Protein AF-A0AAX3L692-F1 (afdb_monomer_lite)

Organism: NCBI:txid299767

InterPro domains:
  IPR010444 Bacteriophage lambda Kil [PF06301] (3-34)

Sequence (46 aa):
MINHHLLRAAQSKAAIALFIGDGAMWMAAYDEMKVAIGYPWHRKAA

pLDDT: mean 90.05, std 13.59, range [45.41, 98.19]

Foldseek 3Di:
DAQPVLLVVLVVQLVVCVVVVPPVSNVVSVVSNCVRRVPVPPPPPD

Structure (mmCIF, N/CA/C/O backbone):
data_AF-A0AAX3L692-F1
#
_entry.id   AF-A0AAX3L692-F1
#
loop_
_atom_site.group_PDB
_atom_site.id
_atom_site.type_symbol
_atom_site.label_atom_id
_atom_site.label_alt_id
_atom_site.label_comp_id
_atom_site.label_asym_id
_atom_site.label_entity_id
_atom_site.label_seq_id
_atom_site.pdbx_PDB_ins_code
_atom_site.Cartn_x
_atom_site.Cartn_y
_atom_site.Cartn_z
_atom_site.occupancy
_atom_site.B_iso_or_equiv
_atom_site.auth_seq_id
_atom_site.auth_comp_id
_atom_site.auth_asym_id
_atom_site.auth_atom_id
_atom_site.pdbx_PDB_model_num
ATOM 1 N N . MET A 1 1 ? -7.527 -0.145 17.329 1.00 77.31 1 MET A N 1
ATOM 2 C CA . MET A 1 1 ? -6.230 -0.761 17.687 1.00 77.31 1 MET A CA 1
ATOM 3 C C . MET A 1 1 ? -5.476 -0.994 16.389 1.00 77.31 1 MET A C 1
ATOM 5 O O . MET A 1 1 ? -6.104 -1.465 15.451 1.00 77.31 1 MET A O 1
ATOM 9 N N . ILE A 1 2 ? -4.205 -0.593 16.297 1.00 86.38 2 ILE A N 1
ATOM 10 C CA . ILE A 1 2 ? -3.430 -0.691 15.048 1.00 86.38 2 ILE A CA 1
ATOM 11 C C . ILE A 1 2 ? -2.993 -2.143 14.840 1.00 86.38 2 ILE A C 1
ATOM 13 O O . ILE A 1 2 ? -2.398 -2.748 15.733 1.00 86.38 2 ILE A O 1
ATOM 17 N N . ASN A 1 3 ? -3.255 -2.700 13.658 1.00 92.94 3 ASN A N 1
ATOM 18 C CA . ASN A 1 3 ? -2.724 -4.001 13.268 1.00 92.94 3 ASN A CA 1
ATOM 19 C C . ASN A 1 3 ? -1.303 -3.828 12.710 1.00 92.94 3 ASN A C 1
ATOM 21 O O . ASN A 1 3 ? -1.106 -3.582 11.521 1.00 92.94 3 ASN A O 1
ATOM 25 N N . HIS A 1 4 ? -0.300 -3.953 13.582 1.00 94.06 4 HIS A N 1
ATOM 26 C CA . HIS A 1 4 ? 1.107 -3.741 13.227 1.00 94.06 4 HIS A CA 1
ATOM 27 C C . HIS A 1 4 ? 1.649 -4.731 12.185 1.00 94.06 4 HIS A C 1
ATOM 29 O O . HIS A 1 4 ? 2.520 -4.362 11.397 1.00 94.06 4 HIS A O 1
ATOM 35 N N . HIS A 1 5 ? 1.144 -5.969 12.155 1.00 95.62 5 HIS A N 1
ATOM 36 C CA . HIS A 1 5 ? 1.556 -6.960 11.159 1.00 95.62 5 HIS A CA 1
ATOM 37 C C . HIS A 1 5 ? 1.047 -6.586 9.768 1.00 95.62 5 HIS A C 1
ATOM 39 O O . HIS A 1 5 ? 1.831 -6.544 8.820 1.00 95.62 5 HIS A O 1
ATOM 45 N N . LEU A 1 6 ? -0.239 -6.236 9.670 1.00 94.50 6 LEU A N 1
ATOM 46 C CA . LEU A 1 6 ? -0.836 -5.766 8.423 1.00 94.50 6 LEU A CA 1
ATOM 47 C C . LEU A 1 6 ? -0.176 -4.466 7.949 1.00 94.50 6 LEU A C 1
ATOM 49 O O . LEU A 1 6 ? 0.125 -4.325 6.768 1.00 94.50 6 LEU A O 1
ATOM 53 N N . LEU A 1 7 ? 0.123 -3.551 8.876 1.00 96.56 7 LEU A N 1
ATOM 54 C CA . LEU A 1 7 ? 0.777 -2.286 8.553 1.00 96.56 7 LEU A CA 1
ATOM 55 C C . LEU A 1 7 ? 2.165 -2.501 7.936 1.00 96.56 7 LEU A C 1
ATOM 57 O O . LEU A 1 7 ? 2.475 -1.891 6.916 1.00 96.56 7 LEU A O 1
ATOM 61 N N . ARG A 1 8 ? 2.983 -3.391 8.513 1.00 97.75 8 ARG A N 1
ATOM 62 C CA . ARG A 1 8 ? 4.303 -3.730 7.958 1.00 97.75 8 ARG A CA 1
ATOM 63 C C . ARG A 1 8 ? 4.192 -4.368 6.574 1.00 97.75 8 ARG A C 1
ATOM 65 O O . ARG A 1 8 ? 4.945 -3.991 5.683 1.00 97.75 8 ARG A O 1
ATOM 72 N N . ALA A 1 9 ? 3.243 -5.284 6.377 1.00 97.44 9 ALA A N 1
ATOM 73 C CA . ALA A 1 9 ? 3.023 -5.921 5.079 1.00 97.44 9 ALA A CA 1
ATOM 74 C C . ALA A 1 9 ? 2.625 -4.898 3.999 1.00 97.44 9 ALA A C 1
ATOM 76 O O . ALA A 1 9 ? 3.220 -4.875 2.921 1.00 97.44 9 ALA A O 1
ATOM 77 N N . ALA A 1 10 ? 1.692 -3.998 4.317 1.00 97.50 10 ALA A N 1
ATOM 78 C CA . ALA A 1 10 ? 1.260 -2.938 3.412 1.00 97.50 10 ALA A CA 1
ATOM 79 C C . ALA A 1 10 ? 2.404 -1.955 3.086 1.00 97.50 10 ALA A C 1
ATOM 81 O O . ALA A 1 10 ? 2.568 -1.544 1.939 1.00 97.50 10 ALA A O 1
ATOM 82 N N . GLN A 1 11 ? 3.251 -1.619 4.067 1.00 97.81 11 GLN A N 1
ATOM 83 C CA . GLN A 1 11 ? 4.454 -0.798 3.857 1.00 97.81 11 GLN A CA 1
ATOM 84 C C . GLN A 1 11 ? 5.458 -1.465 2.915 1.00 97.81 11 GLN A C 1
ATOM 86 O O . GLN A 1 11 ? 5.953 -0.817 1.993 1.00 97.81 11 GLN A O 1
ATOM 91 N N . SER A 1 12 ? 5.718 -2.763 3.089 1.00 98.00 12 SER A N 1
ATOM 92 C CA . SER A 1 12 ? 6.557 -3.524 2.159 1.00 98.00 12 SER A CA 1
ATOM 93 C C . SER A 1 12 ? 5.957 -3.557 0.751 1.00 98.00 12 SER A C 1
ATOM 95 O O . SER A 1 12 ? 6.679 -3.348 -0.222 1.00 98.00 12 SER A O 1
ATOM 97 N N . LYS A 1 13 ? 4.637 -3.741 0.629 1.00 97.38 13 LYS A N 1
ATOM 98 C CA . LYS A 1 13 ? 3.926 -3.708 -0.657 1.00 97.38 13 LYS A CA 1
ATOM 99 C C . LYS A 1 13 ? 4.061 -2.352 -1.355 1.00 97.38 13 LYS A C 1
ATOM 101 O O . LYS A 1 13 ? 4.339 -2.313 -2.549 1.00 97.38 13 LYS A O 1
ATOM 106 N N . ALA A 1 14 ? 3.947 -1.246 -0.620 1.00 97.88 14 ALA A N 1
ATOM 107 C CA . ALA A 1 14 ? 4.160 0.092 -1.172 1.00 97.88 14 ALA A CA 1
ATOM 108 C C . ALA A 1 14 ? 5.610 0.325 -1.619 1.00 97.88 14 ALA A C 1
ATOM 110 O O . ALA A 1 14 ? 5.829 0.942 -2.659 1.00 97.88 14 ALA A O 1
ATOM 111 N N . ALA A 1 15 ? 6.599 -0.189 -0.880 1.00 98.19 15 ALA A N 1
ATOM 112 C CA . ALA A 1 15 ? 8.002 -0.106 -1.287 1.00 98.19 15 ALA A CA 1
AT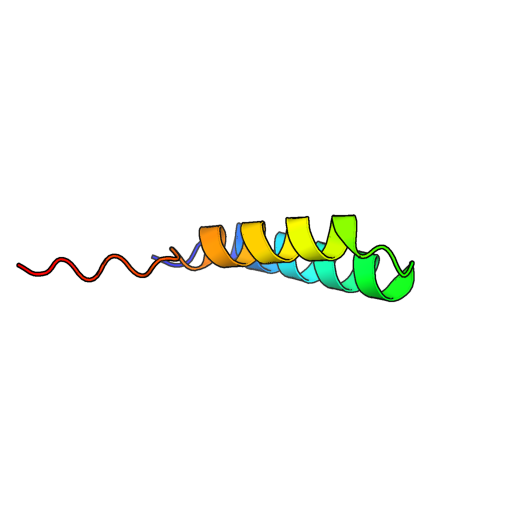OM 113 C C . ALA A 1 15 ? 8.260 -0.853 -2.609 1.00 98.19 15 ALA A C 1
ATOM 115 O O . ALA A 1 15 ? 8.949 -0.329 -3.483 1.00 98.19 15 ALA A O 1
ATOM 116 N N . ILE A 1 16 ? 7.655 -2.033 -2.787 1.00 97.88 16 ILE A N 1
ATOM 117 C CA . ILE A 1 16 ? 7.720 -2.788 -4.048 1.00 97.88 16 ILE A CA 1
ATOM 118 C C . ILE A 1 16 ? 7.041 -2.006 -5.174 1.00 97.88 16 ILE A C 1
ATOM 120 O O . ILE A 1 16 ? 7.635 -1.853 -6.236 1.00 97.88 16 ILE A O 1
ATOM 124 N N . ALA A 1 17 ? 5.844 -1.467 -4.931 1.00 97.94 17 ALA A N 1
ATOM 125 C CA . ALA A 1 17 ? 5.107 -0.672 -5.911 1.00 97.94 17 ALA A CA 1
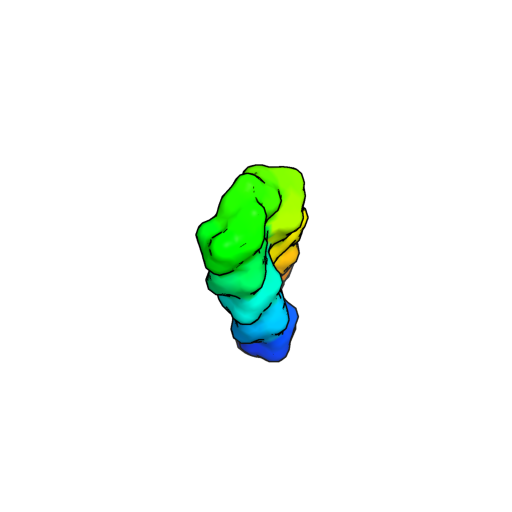ATOM 126 C C . ALA A 1 17 ? 5.921 0.529 -6.419 1.00 97.94 17 ALA A C 1
ATOM 128 O O . ALA A 1 17 ? 5.960 0.787 -7.620 1.00 97.94 17 ALA A O 1
ATOM 129 N N . LEU A 1 18 ? 6.624 1.225 -5.517 1.00 97.44 18 LEU A N 1
ATOM 130 C CA . LEU A 1 18 ? 7.531 2.320 -5.873 1.00 97.44 18 LEU A CA 1
ATOM 131 C C . LEU A 1 18 ? 8.730 1.837 -6.693 1.00 97.44 18 LEU A C 1
ATOM 133 O O . LEU A 1 18 ? 9.110 2.499 -7.653 1.00 97.44 18 LEU A O 1
ATOM 137 N N . PHE A 1 19 ? 9.309 0.689 -6.335 1.00 97.88 19 PHE A N 1
ATOM 138 C CA . PHE A 1 19 ? 10.448 0.118 -7.053 1.00 97.88 19 PHE A CA 1
ATOM 139 C C . PHE A 1 19 ? 10.097 -0.270 -8.497 1.00 97.88 19 PHE A C 1
ATOM 141 O O . PHE A 1 19 ? 10.898 -0.041 -9.400 1.00 97.88 19 PHE A O 1
ATOM 148 N N . ILE A 1 20 ? 8.903 -0.825 -8.723 1.00 97.38 20 ILE A N 1
ATOM 149 C CA . ILE A 1 20 ? 8.451 -1.260 -10.056 1.00 97.38 20 ILE A CA 1
ATOM 150 C C . ILE A 1 20 ? 7.679 -0.179 -10.830 1.00 97.38 20 ILE A C 1
ATOM 152 O O . ILE A 1 20 ? 7.385 -0.372 -12.006 1.00 97.38 20 ILE A O 1
ATOM 156 N N . GLY A 1 21 ? 7.338 0.944 -10.191 1.00 96.94 21 GLY A N 1
ATOM 157 C CA . GLY A 1 21 ? 6.548 2.018 -10.800 1.00 96.94 21 GLY A CA 1
ATOM 158 C C . GLY A 1 21 ? 5.065 1.681 -11.009 1.00 96.94 21 GLY A C 1
ATOM 159 O O . GLY A 1 21 ? 4.429 2.254 -11.891 1.00 96.94 21 GLY A O 1
ATOM 160 N N . ASP A 1 22 ? 4.499 0.764 -10.219 1.00 97.62 22 ASP A N 1
ATOM 161 C CA . ASP A 1 22 ? 3.098 0.339 -10.334 1.00 97.62 22 ASP A CA 1
ATOM 162 C C . ASP A 1 22 ? 2.186 1.171 -9.419 1.00 97.62 22 ASP A C 1
ATOM 164 O O . ASP A 1 22 ? 2.058 0.932 -8.212 1.00 97.62 22 ASP A O 1
ATOM 168 N N . GLY A 1 23 ? 1.511 2.153 -10.018 1.00 96.75 23 GLY A N 1
ATOM 169 C CA . GLY A 1 23 ? 0.567 3.018 -9.313 1.00 96.75 23 GLY A CA 1
ATOM 170 C C . GLY A 1 23 ? -0.670 2.289 -8.774 1.00 96.75 23 GLY A C 1
ATOM 171 O O . GLY A 1 23 ? -1.183 2.668 -7.721 1.00 96.75 23 GLY A O 1
ATOM 172 N N . ALA A 1 24 ? -1.140 1.226 -9.432 1.00 97.75 24 ALA A N 1
ATOM 173 C CA . ALA A 1 24 ? -2.300 0.468 -8.963 1.00 97.75 24 ALA A CA 1
ATOM 174 C C . ALA A 1 24 ? -1.946 -0.349 -7.712 1.00 97.75 24 ALA A C 1
ATOM 176 O O . ALA A 1 24 ? -2.699 -0.355 -6.733 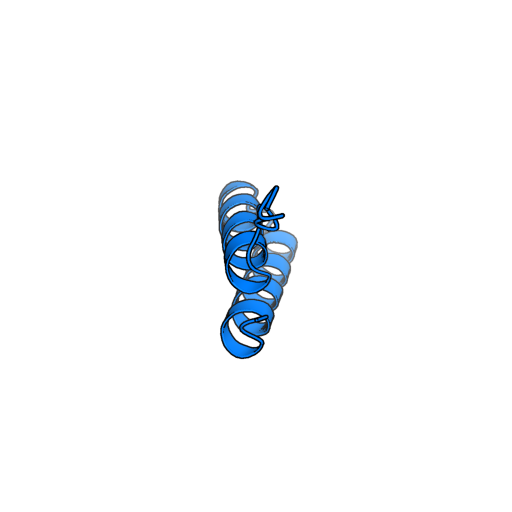1.00 97.75 24 ALA A O 1
ATOM 177 N N . MET A 1 25 ? -0.762 -0.968 -7.701 1.00 96.56 25 MET A N 1
ATOM 178 C CA . MET A 1 25 ? -0.249 -1.655 -6.516 1.00 96.56 25 MET A CA 1
ATOM 179 C C . MET A 1 25 ? -0.024 -0.682 -5.353 1.00 96.56 25 MET A C 1
ATOM 181 O O . MET A 1 25 ? -0.324 -1.027 -4.206 1.00 96.56 25 MET A O 1
ATOM 185 N N . TRP A 1 26 ? 0.449 0.536 -5.634 1.00 97.25 26 TRP A N 1
ATOM 186 C CA . TRP A 1 26 ? 0.617 1.572 -4.615 1.00 97.25 26 TRP A CA 1
ATOM 187 C C . TRP A 1 26 ? -0.720 1.958 -3.972 1.00 97.25 26 TRP A C 1
ATOM 189 O O . TRP A 1 26 ? -0.816 1.999 -2.745 1.00 97.25 26 TRP A O 1
ATOM 199 N N . MET A 1 27 ? -1.770 2.161 -4.776 1.00 97.69 27 MET A N 1
ATOM 200 C CA . MET A 1 27 ? -3.113 2.475 -4.267 1.00 97.69 27 MET A CA 1
ATOM 201 C C . MET A 1 27 ? -3.675 1.341 -3.403 1.00 97.69 27 MET A C 1
ATOM 203 O O . MET A 1 27 ? -4.204 1.598 -2.323 1.00 97.69 27 MET A O 1
ATOM 207 N N . ALA A 1 28 ? -3.485 0.086 -3.817 1.00 97.12 28 ALA A N 1
ATOM 208 C CA . ALA A 1 2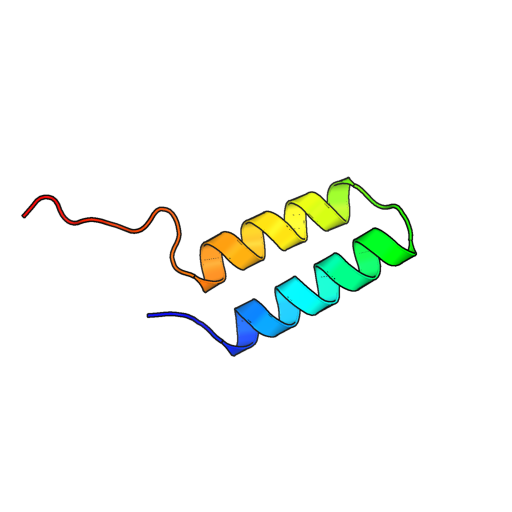8 ? -3.892 -1.067 -3.017 1.00 97.12 28 ALA A CA 1
ATOM 209 C C . ALA A 1 28 ? -3.144 -1.130 -1.672 1.00 97.12 28 ALA A C 1
ATOM 211 O O . ALA A 1 28 ? -3.755 -1.346 -0.627 1.00 97.12 28 ALA A O 1
ATOM 212 N N . ALA A 1 29 ? -1.827 -0.897 -1.677 1.00 97.62 29 ALA A N 1
ATOM 213 C CA . ALA A 1 29 ? -1.032 -0.836 -0.452 1.00 97.62 29 ALA A CA 1
ATOM 214 C C . ALA A 1 29 ? -1.483 0.311 0.468 1.00 97.62 29 ALA A C 1
ATOM 216 O O . ALA A 1 29 ? -1.547 0.146 1.685 1.00 97.62 29 ALA A O 1
ATOM 217 N N . TYR A 1 30 ? -1.835 1.463 -0.100 1.00 96.56 30 TYR A N 1
ATOM 218 C CA . TYR A 1 30 ? -2.336 2.612 0.649 1.00 96.56 30 TYR A CA 1
ATOM 219 C C . TYR A 1 30 ? -3.670 2.319 1.353 1.00 96.56 30 TYR A C 1
ATOM 221 O O . TYR A 1 30 ? -3.838 2.663 2.527 1.00 96.56 30 TYR A O 1
ATOM 229 N N . ASP A 1 31 ? -4.600 1.635 0.686 1.00 95.88 31 ASP A N 1
ATOM 230 C CA . ASP A 1 31 ? -5.864 1.232 1.308 1.00 95.88 31 ASP A CA 1
ATOM 231 C C . ASP A 1 31 ? -5.662 0.159 2.390 1.00 95.88 31 ASP A C 1
ATOM 233 O O . ASP A 1 31 ? -6.284 0.224 3.453 1.00 95.88 31 ASP A O 1
ATOM 237 N N . GLU A 1 32 ? -4.714 -0.761 2.207 1.00 95.75 32 GLU A N 1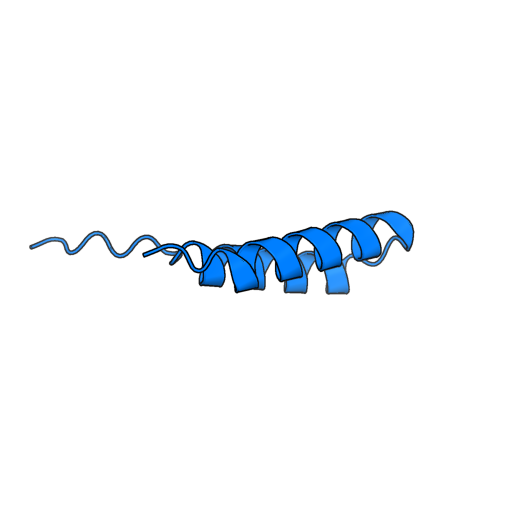
ATOM 238 C CA . GLU A 1 32 ? -4.326 -1.714 3.253 1.00 95.75 32 GLU A CA 1
ATOM 239 C C . GLU A 1 32 ? -3.724 -1.014 4.483 1.00 95.75 32 GLU A C 1
ATOM 241 O O . GLU A 1 32 ? -4.050 -1.375 5.618 1.00 95.75 32 GLU A O 1
ATOM 246 N N . MET A 1 33 ? -2.903 0.028 4.295 1.00 96.25 33 MET A N 1
ATOM 247 C CA . MET A 1 33 ? -2.379 0.835 5.407 1.00 96.25 33 MET A CA 1
ATOM 248 C C . MET A 1 33 ? -3.503 1.529 6.179 1.00 96.25 33 MET A C 1
ATOM 250 O O . MET A 1 33 ? -3.484 1.525 7.411 1.00 96.25 33 MET A O 1
ATOM 254 N N . LYS A 1 34 ? -4.496 2.092 5.477 1.00 94.06 34 LYS A N 1
ATOM 255 C CA . LYS A 1 34 ? -5.687 2.700 6.093 1.00 94.06 34 LYS A CA 1
ATOM 256 C C . LYS A 1 34 ? -6.443 1.694 6.955 1.00 94.06 34 LYS A C 1
ATOM 258 O O . LYS A 1 34 ? -6.768 1.999 8.100 1.00 94.06 34 LYS A O 1
ATOM 263 N N . VAL A 1 35 ? -6.679 0.490 6.441 1.00 92.75 35 VAL A N 1
ATOM 264 C CA . VAL A 1 35 ? -7.335 -0.580 7.205 1.00 92.75 35 VAL A CA 1
ATOM 265 C C . VAL A 1 35 ? -6.491 -0.963 8.424 1.00 92.75 35 VAL A C 1
ATOM 267 O O . VAL A 1 35 ? -7.023 -1.074 9.528 1.00 92.75 35 VAL A O 1
ATOM 270 N N . ALA A 1 36 ? -5.170 -1.082 8.267 1.00 94.25 36 ALA A N 1
ATOM 271 C CA . ALA A 1 36 ? -4.264 -1.452 9.352 1.00 94.25 36 ALA A CA 1
ATOM 272 C C . ALA A 1 36 ? -4.250 -0.445 10.510 1.00 94.25 36 ALA A C 1
ATOM 274 O O . ALA A 1 36 ? -4.134 -0.849 11.670 1.00 94.25 36 ALA A O 1
ATOM 275 N N . ILE A 1 37 ? -4.390 0.852 10.220 1.00 93.25 37 ILE A N 1
ATOM 276 C CA . ILE A 1 37 ? -4.480 1.900 11.248 1.00 93.25 37 ILE A CA 1
ATOM 277 C C . ILE A 1 37 ? -5.910 2.112 11.771 1.00 93.25 37 ILE A C 1
ATOM 279 O O . ILE A 1 37 ? -6.092 2.834 12.748 1.00 93.25 37 ILE A O 1
ATOM 283 N N . GLY A 1 38 ? -6.915 1.463 11.174 1.00 87.75 38 GLY A N 1
ATOM 284 C CA . GLY A 1 38 ? -8.324 1.623 11.541 1.00 87.75 38 GLY A CA 1
ATOM 285 C C . GLY A 1 38 ? -8.949 2.917 11.012 1.00 87.75 38 GLY A C 1
ATOM 286 O O . GLY A 1 38 ? -9.719 3.559 11.724 1.00 87.75 38 GLY A O 1
ATOM 287 N N . TYR A 1 39 ? -8.585 3.325 9.793 1.00 85.88 39 TYR A N 1
ATOM 288 C CA . TYR A 1 39 ? -9.179 4.453 9.080 1.00 85.88 39 TYR A CA 1
ATOM 289 C C . TYR A 1 39 ? -10.512 4.055 8.400 1.00 85.88 39 TYR A C 1
ATOM 291 O O . TYR A 1 39 ? -10.601 2.952 7.862 1.00 85.88 39 TYR A O 1
ATOM 299 N N . PRO A 1 40 ? -11.517 4.950 8.328 1.00 79.44 40 PRO A N 1
ATOM 300 C CA . PRO A 1 40 ? -11.564 6.250 8.988 1.00 79.44 40 PRO A CA 1
ATOM 301 C C . PRO A 1 40 ? -11.575 6.039 10.493 1.00 79.44 40 PRO A C 1
ATOM 303 O O . PRO A 1 40 ? -12.282 5.166 10.983 1.00 79.44 40 PRO A O 1
ATOM 306 N N . TRP A 1 41 ? -10.773 6.828 11.212 1.00 71.31 41 TRP A N 1
ATOM 307 C CA . TRP A 1 41 ? -10.728 6.776 12.666 1.00 71.31 41 TRP A CA 1
ATOM 308 C C . TRP A 1 41 ? -12.156 6.965 13.146 1.00 71.31 41 TRP A C 1
ATOM 310 O O . TRP A 1 41 ? -12.679 8.076 13.047 1.00 71.31 41 TRP A O 1
ATOM 320 N N . HIS A 1 42 ? -12.812 5.882 13.568 1.00 64.81 42 HIS A N 1
ATOM 321 C CA . HIS A 1 42 ? -14.166 5.936 14.084 1.00 64.81 42 HIS A CA 1
ATOM 322 C C . HIS A 1 42 ? -14.106 6.767 15.367 1.00 64.81 42 HIS A C 1
ATOM 324 O O . HIS A 1 42 ? -14.004 6.235 16.470 1.00 64.81 42 HIS A O 1
ATOM 330 N N . ARG A 1 43 ? -14.131 8.097 15.241 1.00 57.19 43 ARG A N 1
ATOM 331 C CA . ARG A 1 43 ? -14.600 8.961 16.305 1.00 57.19 43 ARG A CA 1
ATOM 332 C C . ARG A 1 43 ? -16.048 8.540 16.457 1.00 57.19 43 ARG A C 1
ATOM 334 O O . ARG A 1 43 ? -16.895 8.944 15.666 1.00 57.19 43 ARG A O 1
ATOM 341 N N . LYS A 1 44 ? -16.327 7.670 17.427 1.00 51.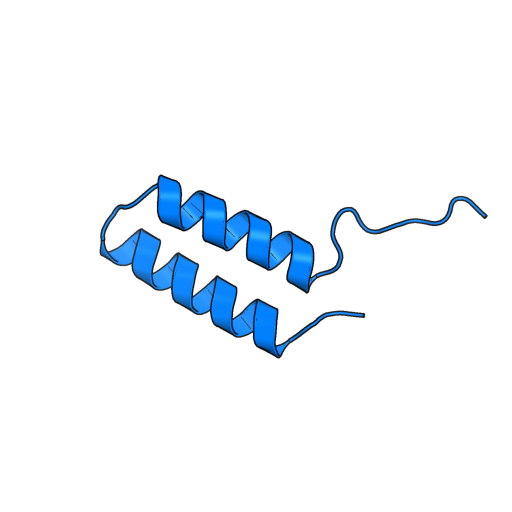91 44 LYS A N 1
ATOM 342 C CA . LYS A 1 44 ? -17.655 7.667 18.020 1.00 51.91 44 LYS A CA 1
ATOM 343 C C . LYS A 1 44 ? -17.899 9.123 18.414 1.00 51.91 44 LYS A C 1
ATOM 345 O O . LYS A 1 44 ? -17.228 9.637 19.300 1.00 51.91 44 LYS A O 1
ATOM 350 N N . ALA A 1 45 ? -18.781 9.805 17.694 1.00 56.62 45 ALA A N 1
ATOM 351 C CA . ALA A 1 45 ? -19.528 10.885 18.300 1.00 56.62 45 ALA A CA 1
ATOM 352 C C . ALA A 1 45 ? -20.477 10.189 19.284 1.00 56.62 45 ALA A C 1
ATOM 354 O O . ALA A 1 45 ? -21.549 9.738 18.892 1.00 56.62 45 ALA A O 1
ATOM 355 N N . ALA A 1 46 ? -19.993 9.945 20.499 1.00 45.41 46 ALA A N 1
ATOM 356 C CA . ALA A 1 46 ? -20.770 9.479 21.640 1.00 45.41 46 ALA A CA 1
ATOM 357 C C . ALA A 1 46 ? -20.030 9.893 22.909 1.00 45.41 46 ALA A C 1
ATOM 359 O O . ALA A 1 46 ? -18.849 9.491 23.034 1.00 45.41 46 ALA A O 1
#

Radius of gyration: 12.27 Å; chains: 1; bounding box: 31×18×32 Å

Secondary structure (DSSP, 8-state):
---HHHHHHHHHHHHHHHHHT-HHHHHHHHHHHHHHHTTTT-----